Protein AF-J9W9V9-F1 (afdb_monomer)

Solvent-accessible surface area (backbone atoms only — not comparable to full-atom values): 2848 Å² total; per-residue (Å²): 87,69,46,67,42,88,88,82,63,53,72,43,82,75,42,95,75,65,54,80,92,42,47,64,59,51,54,50,50,33,75,66,35,89,83,60,81,56,83,88,86,134

pLDDT: mean 90.63, std 3.16, range [79.81, 95.75]

Organism: Mycobacterium indicus pranii (strain DSM 45239 / MTCC 9506) (NCBI:txid1232724)

Nearest PDB structures (foldseek):
  4id8-assembly1_A  TM=8.365E-01  e=1.806E+00  Rhodopseudomonas palustris HaA2

Secondary structure (DSSP, 8-state):
-EEE-TTT--EEES-SS--GGGHHHHHHHHHH-TT-------

Mean predicted aligned error: 3.08 Å

Structure (mmCIF, N/CA/C/O backbone):
data_AF-J9W9V9-F1
#
_entry.id   AF-J9W9V9-F1
#
loop_
_atom_site.group_PDB
_atom_site.id
_atom_site.type_symbol
_atom_site.label_atom_id
_atom_site.label_alt_id
_atom_site.label_comp_id
_atom_site.label_asym_id
_atom_site.label_entity_id
_atom_site.label_seq_id
_atom_site.pdbx_PDB_ins_code
_atom_site.Cartn_x
_atom_site.Cartn_y
_atom_site.Cartn_z
_atom_site.occupancy
_atom_site.B_iso_or_equiv
_atom_site.auth_seq_id
_atom_site.auth_comp_id
_atom_site.auth_asym_id
_atom_site.auth_atom_id
_atom_site.pdbx_PDB_model_num
ATOM 1 N N . MET A 1 1 ? -5.577 -5.402 3.378 1.00 83.62 1 MET A N 1
ATOM 2 C CA . MET A 1 1 ? -5.568 -3.978 2.974 1.00 83.62 1 MET A CA 1
ATOM 3 C C . MET A 1 1 ? -5.290 -3.890 1.488 1.00 83.62 1 MET A C 1
ATOM 5 O O . MET A 1 1 ? -6.169 -3.456 0.758 1.00 83.62 1 MET A O 1
ATOM 9 N N . PHE A 1 2 ? -4.141 -4.400 1.050 1.00 88.31 2 PHE A N 1
ATOM 10 C CA . PHE A 1 2 ? -3.814 -4.612 -0.356 1.00 88.31 2 PHE A CA 1
ATOM 11 C C . PHE A 1 2 ? -3.561 -6.094 -0.617 1.00 88.31 2 PHE A C 1
ATOM 13 O O . PHE A 1 2 ? -3.267 -6.829 0.328 1.00 88.31 2 PHE A O 1
ATOM 20 N N . ASP A 1 3 ? -3.661 -6.489 -1.876 1.00 89.44 3 ASP A N 1
ATOM 21 C CA . ASP A 1 3 ? -3.172 -7.763 -2.391 1.00 89.44 3 ASP A CA 1
ATOM 22 C C . ASP A 1 3 ? -2.430 -7.503 -3.698 1.00 89.44 3 ASP A C 1
ATOM 24 O O . ASP A 1 3 ? -2.838 -6.636 -4.471 1.00 89.44 3 ASP A O 1
ATOM 28 N N . GLN A 1 4 ? -1.319 -8.193 -3.916 1.00 87.00 4 GLN A N 1
ATOM 29 C CA . GLN A 1 4 ? -0.539 -8.066 -5.138 1.00 87.00 4 GLN A CA 1
ATOM 30 C C . GLN A 1 4 ? -0.717 -9.339 -5.945 1.00 87.00 4 GLN A C 1
ATOM 32 O O . GLN A 1 4 ? -0.479 -10.431 -5.441 1.00 87.00 4 GLN A O 1
ATOM 37 N N . ARG A 1 5 ? -1.105 -9.198 -7.211 1.00 93.06 5 ARG A N 1
ATOM 38 C CA . ARG A 1 5 ? -1.126 -1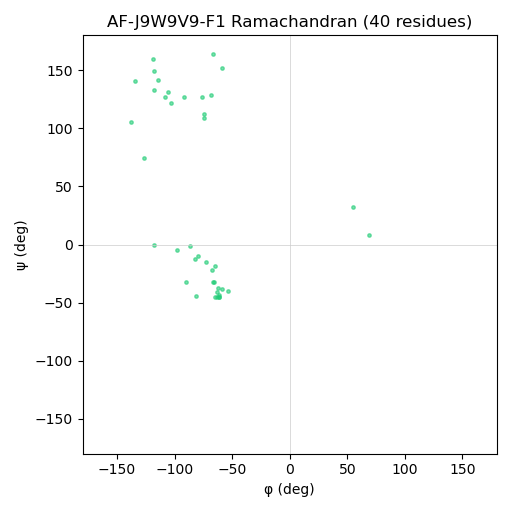0.340 -8.117 1.00 93.06 5 ARG A CA 1
ATOM 39 C C . ARG A 1 5 ? 0.293 -10.679 -8.552 1.00 93.06 5 ARG A C 1
ATOM 41 O O . ARG A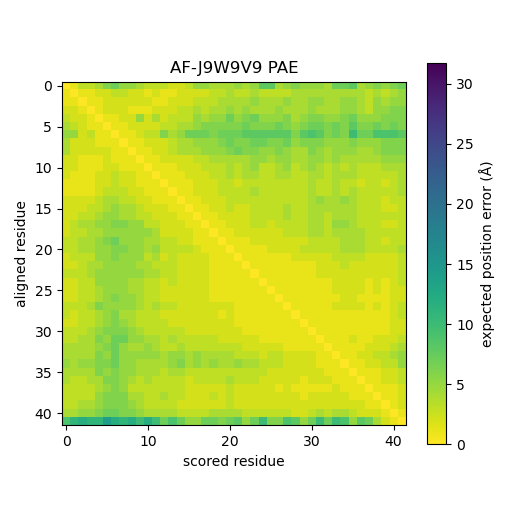 1 5 ? 1.010 -9.818 -9.056 1.00 93.06 5 ARG A O 1
ATOM 48 N N . ASP A 1 6 ? 0.678 -11.935 -8.369 1.00 93.56 6 ASP A N 1
ATOM 49 C CA . ASP A 1 6 ? 2.034 -12.411 -8.663 1.00 93.56 6 ASP A CA 1
ATOM 50 C C . ASP A 1 6 ? 2.380 -12.401 -10.165 1.00 93.56 6 ASP A C 1
ATOM 52 O O . ASP A 1 6 ? 3.555 -12.392 -10.526 1.00 93.56 6 ASP A O 1
ATOM 56 N N . ASP A 1 7 ? 1.378 -12.426 -11.051 1.00 95.75 7 ASP A N 1
ATOM 57 C CA . ASP A 1 7 ? 1.551 -12.581 -12.500 1.00 95.75 7 ASP A CA 1
ATOM 58 C C . ASP A 1 7 ? 1.914 -11.277 -13.222 1.00 95.75 7 ASP A C 1
ATOM 60 O O . ASP A 1 7 ? 2.803 -11.266 -14.074 1.00 95.75 7 ASP A O 1
ATOM 64 N N . ASP A 1 8 ? 1.240 -10.180 -12.883 1.00 91.38 8 ASP A N 1
ATOM 65 C CA . ASP A 1 8 ? 1.440 -8.861 -13.484 1.00 91.38 8 ASP A CA 1
ATOM 66 C C . ASP A 1 8 ? 1.906 -7.795 -12.484 1.00 91.38 8 ASP A C 1
ATOM 68 O O . ASP A 1 8 ? 2.157 -6.646 -12.858 1.00 91.38 8 ASP A O 1
ATOM 72 N N . GLY A 1 9 ? 2.061 -8.173 -11.213 1.00 84.31 9 GLY A N 1
ATOM 73 C CA . GLY A 1 9 ? 2.513 -7.292 -10.145 1.00 84.31 9 GLY A CA 1
ATOM 74 C C . GLY A 1 9 ? 1.500 -6.210 -9.777 1.00 84.31 9 GLY A C 1
ATOM 75 O O . GLY A 1 9 ? 1.847 -5.317 -8.997 1.00 84.31 9 GLY A O 1
ATOM 76 N N . VAL A 1 10 ? 0.274 -6.256 -10.314 1.00 87.69 10 VAL A N 1
ATOM 77 C CA . VAL A 1 10 ? -0.766 -5.268 -10.024 1.00 87.69 10 VAL A CA 1
ATOM 78 C C . VAL A 1 10 ? -1.211 -5.409 -8.578 1.00 87.69 10 VAL A C 1
ATOM 80 O O . VAL A 1 10 ? -1.592 -6.483 -8.114 1.00 87.69 10 VAL A O 1
ATOM 83 N N . VAL A 1 11 ? -1.208 -4.280 -7.875 1.00 85.69 11 VAL A N 1
ATOM 84 C CA . VAL A 1 11 ? -1.713 -4.180 -6.509 1.00 85.69 11 VAL A CA 1
ATOM 85 C C . VAL A 1 11 ? -3.185 -3.782 -6.539 1.00 85.69 11 VAL A C 1
ATOM 87 O O . VAL A 1 11 ? -3.559 -2.773 -7.136 1.00 85.69 11 VAL A O 1
ATOM 90 N N . VAL A 1 12 ? -4.021 -4.564 -5.867 1.00 88.56 12 VAL A N 1
ATOM 91 C CA . VAL A 1 12 ? -5.453 -4.328 -5.700 1.00 88.56 12 VAL A CA 1
ATOM 92 C C . VAL A 1 12 ? -5.720 -3.847 -4.279 1.00 88.56 12 VAL A C 1
ATOM 94 O O . VAL A 1 12 ? -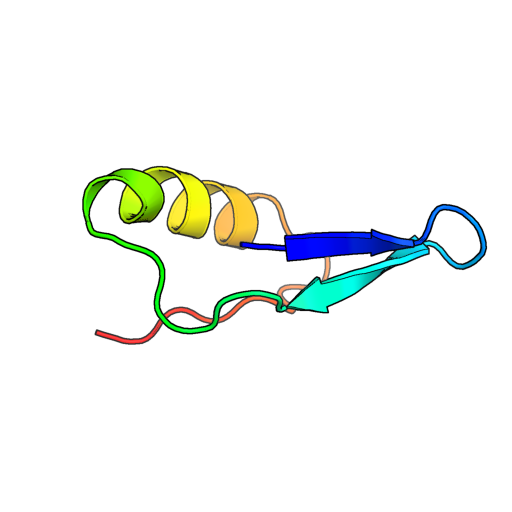5.281 -4.451 -3.298 1.00 88.56 12 VAL A O 1
ATOM 97 N N . LEU A 1 13 ? -6.477 -2.758 -4.154 1.00 89.00 13 LEU A N 1
ATOM 98 C CA . LEU A 1 13 ? -7.008 -2.311 -2.871 1.00 89.00 13 LEU A CA 1
ATOM 99 C C . LEU A 1 13 ? -8.167 -3.225 -2.459 1.00 89.00 13 LEU A C 1
ATOM 101 O O . LEU A 1 13 ? -9.222 -3.218 -3.086 1.00 89.00 13 LEU A O 1
ATOM 105 N N . LEU A 1 14 ? -7.973 -4.004 -1.395 1.00 91.31 14 LEU A N 1
ATOM 106 C CA . LEU A 1 14 ? -8.995 -4.908 -0.858 1.00 91.31 14 LEU A CA 1
ATOM 107 C C . LEU A 1 14 ? -9.880 -4.244 0.197 1.00 91.31 14 LEU A C 1
ATOM 109 O O . LEU A 1 14 ? -11.041 -4.610 0.347 1.00 91.31 14 LEU A O 1
ATOM 113 N N . ASN A 1 15 ? -9.320 -3.308 0.968 1.00 90.50 15 ASN A N 1
ATOM 114 C CA . ASN A 1 15 ? -10.059 -2.589 2.000 1.00 90.50 15 ASN A CA 1
ATOM 115 C C . ASN A 1 15 ? -9.693 -1.094 1.984 1.00 90.50 15 ASN A C 1
ATOM 117 O O . ASN A 1 15 ? -8.609 -0.760 2.467 1.00 90.50 15 ASN A O 1
ATOM 121 N N . PRO A 1 16 ? -10.572 -0.211 1.471 1.00 90.00 16 PRO A N 1
ATOM 122 C CA . PRO A 1 16 ? -10.337 1.234 1.437 1.00 90.00 16 PRO A CA 1
ATOM 123 C C . PRO A 1 16 ? -10.445 1.901 2.813 1.00 90.00 16 PRO A C 1
ATOM 125 O O . PRO A 1 16 ? -9.988 3.025 2.982 1.00 90.00 16 PRO A O 1
ATOM 128 N N . SER A 1 17 ? -11.027 1.222 3.803 1.00 91.31 17 SER A N 1
ATOM 129 C CA . SER A 1 17 ? -11.199 1.737 5.162 1.00 91.31 17 SER A CA 1
ATOM 130 C C . SER A 1 17 ? -10.612 0.732 6.159 1.00 91.31 17 SER A C 1
ATOM 132 O O . SER A 1 17 ? -11.350 -0.033 6.791 1.00 91.31 17 SER A O 1
ATOM 134 N N . PRO A 1 18 ? -9.268 0.652 6.251 1.00 89.88 18 PRO A N 1
ATOM 135 C CA . PRO A 1 18 ? -8.598 -0.207 7.219 1.00 89.88 18 PRO A CA 1
ATOM 136 C C . PRO A 1 18 ? -9.001 0.158 8.650 1.00 89.88 18 PRO A C 1
ATOM 138 O O . PRO A 1 18 ? -9.355 1.297 8.951 1.00 89.88 18 PRO A O 1
ATOM 141 N N . THR A 1 19 ? -8.953 -0.824 9.549 1.00 93.38 19 THR A N 1
ATOM 142 C CA . THR A 1 19 ? -9.219 -0.576 10.971 1.00 93.38 19 THR A CA 1
ATOM 143 C C . THR A 1 19 ? -8.124 0.303 11.581 1.00 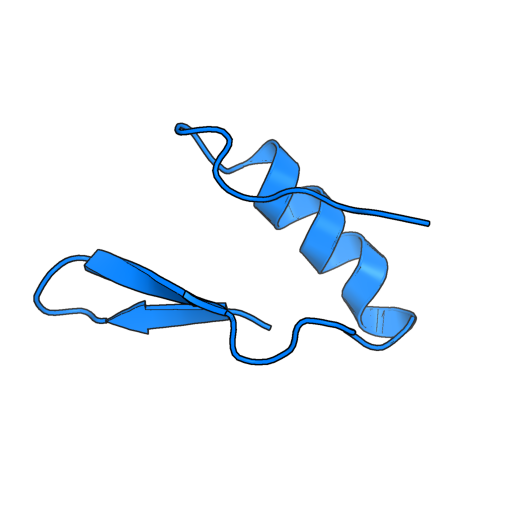93.38 19 THR A C 1
ATOM 145 O O . THR A 1 19 ? -7.030 0.427 11.028 1.00 93.38 19 THR A O 1
ATOM 148 N N . ALA A 1 20 ? -8.387 0.884 12.756 1.00 93.06 20 ALA A N 1
ATOM 149 C CA . ALA A 1 20 ? -7.413 1.726 13.455 1.00 93.06 20 ALA A CA 1
ATOM 150 C C . ALA A 1 20 ? -6.060 1.015 13.671 1.00 93.06 20 ALA A C 1
ATOM 152 O O . ALA A 1 20 ? -5.011 1.609 13.435 1.00 93.06 20 ALA A O 1
ATOM 153 N N . ASP A 1 21 ? -6.084 -0.279 14.001 1.00 94.81 21 ASP A N 1
ATOM 154 C CA . ASP A 1 21 ? -4.877 -1.098 14.200 1.00 94.81 21 ASP A CA 1
ATOM 155 C C . ASP A 1 21 ? -4.045 -1.282 12.916 1.00 94.81 21 ASP A C 1
ATOM 157 O O . ASP A 1 21 ? -2.866 -1.623 12.966 1.00 94.81 21 ASP A O 1
ATOM 161 N N . GLN A 1 22 ? -4.642 -1.049 11.746 1.00 93.38 22 GLN A N 1
ATOM 162 C CA . GLN A 1 22 ? -3.991 -1.147 10.438 1.00 93.38 22 GLN A CA 1
ATOM 163 C C . GLN A 1 22 ? -3.528 0.217 9.901 1.00 93.38 22 GLN A C 1
ATOM 165 O O . GLN A 1 22 ? -2.858 0.267 8.867 1.00 93.38 22 GLN A O 1
ATOM 170 N N . ALA A 1 23 ? -3.842 1.321 10.590 1.00 92.62 23 ALA A N 1
ATOM 171 C CA . ALA A 1 23 ? -3.538 2.674 10.129 1.00 92.62 23 ALA A CA 1
ATOM 172 C C . ALA A 1 23 ? -2.029 2.928 9.986 1.00 92.62 23 ALA A C 1
ATOM 174 O O . ALA A 1 23 ? -1.592 3.598 9.052 1.00 92.62 23 ALA A O 1
ATOM 175 N N . GLU A 1 24 ? -1.208 2.381 10.886 1.00 94.25 24 GLU A N 1
ATOM 176 C CA . GLU A 1 24 ? 0.250 2.481 10.766 1.00 94.25 24 GLU A CA 1
ATOM 177 C C . GLU A 1 24 ? 0.760 1.738 9.525 1.00 94.25 24 GLU A C 1
ATOM 179 O O . GLU A 1 24 ? 1.521 2.301 8.738 1.00 94.25 24 GLU A O 1
ATOM 184 N N . GLY A 1 25 ? 0.267 0.520 9.289 1.00 92.31 25 GLY A N 1
ATOM 185 C CA . GLY A 1 25 ? 0.592 -0.246 8.086 1.00 92.31 25 GLY A CA 1
ATOM 186 C C . GLY A 1 25 ? 0.196 0.481 6.796 1.00 92.31 2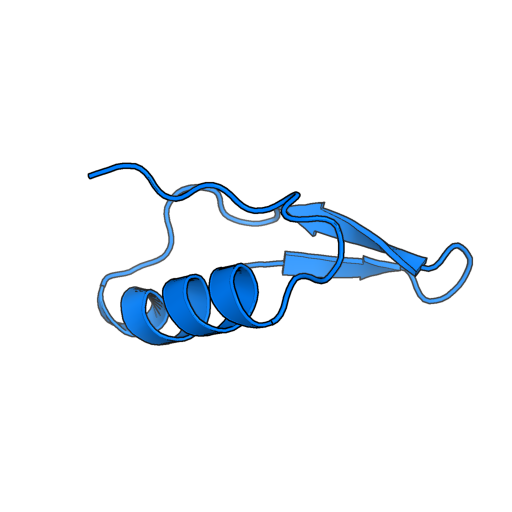5 GLY A C 1
ATOM 187 O O . GLY A 1 25 ? 0.948 0.449 5.823 1.00 92.31 25 GLY A O 1
ATOM 188 N N . ALA A 1 26 ? -0.945 1.179 6.787 1.00 92.38 26 ALA A N 1
ATOM 189 C CA . ALA A 1 26 ? -1.384 1.984 5.645 1.00 92.38 26 ALA A CA 1
ATOM 190 C C . ALA A 1 26 ? -0.410 3.135 5.348 1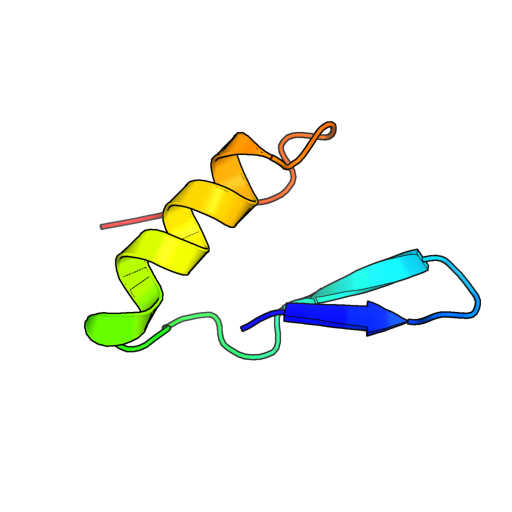.00 92.38 26 ALA A C 1
ATOM 192 O O . ALA A 1 26 ? -0.012 3.326 4.197 1.00 92.38 26 ALA A O 1
ATOM 193 N N . ARG A 1 27 ? 0.039 3.854 6.387 1.00 93.81 27 ARG A N 1
ATOM 194 C CA . ARG A 1 27 ? 1.033 4.933 6.252 1.00 93.81 27 ARG A CA 1
ATOM 195 C C . ARG A 1 27 ? 2.380 4.415 5.751 1.00 93.81 27 ARG A C 1
ATOM 197 O O . ARG A 1 27 ? 2.979 5.037 4.877 1.00 93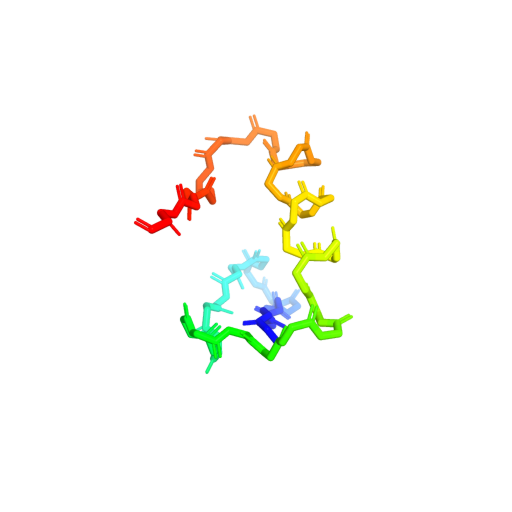.81 27 ARG A O 1
ATOM 204 N N . TRP A 1 28 ? 2.826 3.260 6.245 1.00 93.75 28 TRP A N 1
ATOM 205 C CA . TRP A 1 28 ? 4.040 2.602 5.756 1.00 93.75 28 TRP A CA 1
ATOM 206 C C . TRP A 1 28 ? 3.938 2.220 4.280 1.00 93.75 28 TRP A C 1
ATOM 208 O O . TRP A 1 28 ? 4.859 2.500 3.517 1.00 93.75 28 TRP A O 1
ATOM 218 N N . ALA A 1 29 ? 2.817 1.631 3.859 1.00 91.44 29 ALA A N 1
ATOM 219 C CA . ALA A 1 29 ? 2.601 1.268 2.462 1.00 91.44 29 ALA A CA 1
ATOM 220 C C . ALA A 1 29 ? 2.631 2.502 1.547 1.00 91.44 29 ALA A C 1
ATOM 222 O O . ALA A 1 29 ? 3.282 2.473 0.504 1.00 91.44 29 ALA A O 1
ATOM 223 N N . ALA A 1 30 ? 1.989 3.600 1.962 1.00 92.44 30 ALA A N 1
ATOM 224 C CA . ALA A 1 30 ? 2.025 4.861 1.227 1.00 92.44 30 ALA A CA 1
ATOM 225 C C . ALA A 1 30 ? 3.451 5.421 1.102 1.00 92.44 30 ALA A C 1
ATOM 227 O O . ALA A 1 30 ? 3.869 5.780 0.004 1.00 92.44 30 ALA A O 1
ATOM 228 N N . ALA A 1 31 ? 4.224 5.422 2.193 1.00 94.62 31 ALA A N 1
ATOM 229 C CA . ALA A 1 31 ? 5.614 5.883 2.192 1.00 94.62 31 ALA A CA 1
ATOM 230 C C . ALA A 1 31 ? 6.551 4.991 1.357 1.00 94.62 31 ALA A C 1
ATOM 232 O O . ALA A 1 31 ? 7.507 5.484 0.763 1.00 94.62 31 ALA A O 1
ATOM 233 N N . ALA A 1 32 ? 6.282 3.685 1.3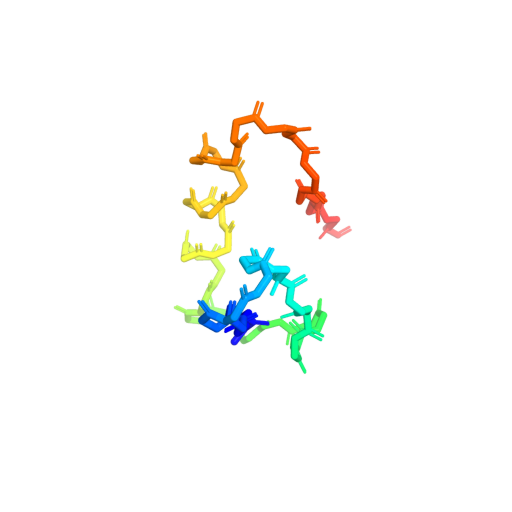02 1.00 91.00 32 ALA A N 1
ATOM 234 C CA . ALA A 1 32 ? 7.073 2.725 0.539 1.00 91.00 32 ALA A CA 1
ATOM 235 C C . ALA A 1 32 ? 6.705 2.672 -0.954 1.00 91.00 32 ALA A C 1
ATOM 237 O O . ALA A 1 32 ? 7.439 2.058 -1.726 1.00 91.00 32 ALA A O 1
ATOM 238 N N . CYS A 1 33 ? 5.587 3.279 -1.375 1.00 89.81 33 CYS A N 1
ATOM 239 C CA . CYS A 1 33 ? 5.081 3.194 -2.744 1.00 89.81 33 CYS A CA 1
ATOM 240 C C . CYS A 1 33 ? 5.925 4.048 -3.711 1.00 89.81 33 CYS A C 1
ATOM 242 O O . CYS A 1 33 ? 5.790 5.274 -3.712 1.00 89.81 33 CYS A O 1
ATOM 244 N N . PRO A 1 34 ? 6.736 3.448 -4.607 1.00 89.06 34 PRO A N 1
ATOM 245 C CA . PRO A 1 34 ? 7.646 4.215 -5.464 1.00 89.06 34 PRO A CA 1
ATOM 246 C C . PRO A 1 34 ? 6.908 5.105 -6.467 1.00 89.06 34 PRO A C 1
ATOM 248 O O . PRO A 1 34 ? 7.385 6.174 -6.833 1.00 89.06 34 PRO A O 1
ATOM 251 N N . ALA A 1 35 ? 5.735 4.648 -6.911 1.00 90.88 35 ALA A N 1
ATOM 252 C CA . ALA A 1 35 ? 4.893 5.343 -7.876 1.00 90.88 35 ALA A CA 1
ATOM 253 C C . ALA A 1 35 ? 3.937 6.358 -7.228 1.00 90.88 35 ALA A C 1
ATOM 255 O O . ALA A 1 35 ? 3.180 7.001 -7.950 1.00 90.88 35 ALA A O 1
ATOM 256 N N . LEU A 1 36 ? 3.943 6.485 -5.892 1.00 91.31 36 LEU A N 1
ATOM 257 C CA . LEU A 1 36 ? 3.028 7.350 -5.136 1.00 91.31 36 LEU A CA 1
ATOM 258 C C . LEU A 1 36 ? 1.540 7.069 -5.423 1.00 91.31 36 LEU A C 1
ATOM 260 O O . LEU A 1 36 ? 0.713 7.973 -5.393 1.00 91.31 36 LEU A O 1
ATOM 264 N N . ALA A 1 37 ? 1.196 5.810 -5.705 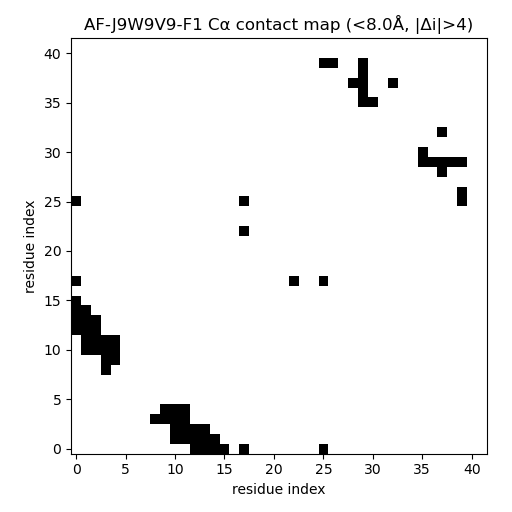1.00 89.50 37 ALA A N 1
ATOM 265 C CA . ALA A 1 37 ? -0.156 5.401 -6.091 1.00 89.50 37 ALA A CA 1
ATOM 266 C C . ALA A 1 37 ? -1.130 5.253 -4.905 1.00 89.50 37 ALA A C 1
ATOM 268 O O . ALA A 1 37 ? -2.324 5.044 -5.111 1.00 89.50 37 ALA A O 1
ATOM 269 N N . ILE A 1 38 ? -0.633 5.309 -3.666 1.00 90.44 38 ILE A N 1
ATOM 270 C CA . ILE A 1 38 ? -1.441 5.164 -2.451 1.00 90.44 38 ILE A CA 1
ATOM 271 C C . ILE A 1 38 ? -1.648 6.547 -1.835 1.00 90.44 38 ILE A C 1
ATOM 273 O O . ILE A 1 38 ? -0.685 7.212 -1.455 1.00 90.44 38 ILE A O 1
ATOM 277 N N . HIS A 1 39 ? -2.911 6.941 -1.686 1.00 91.75 39 HIS A N 1
ATOM 278 C CA . HIS A 1 39 ? -3.326 8.179 -1.031 1.00 91.75 39 HIS A CA 1
ATOM 279 C C . HIS A 1 39 ? -4.105 7.859 0.247 1.00 91.75 39 HIS A C 1
ATOM 281 O O . HIS A 1 39 ? -4.870 6.896 0.284 1.00 91.75 39 HIS A O 1
ATOM 287 N N . ILE A 1 40 ? -3.888 8.654 1.294 1.00 90.94 40 ILE A N 1
ATOM 288 C CA . ILE A 1 40 ? -4.572 8.530 2.584 1.00 90.94 40 ILE A CA 1
ATOM 289 C C . ILE A 1 40 ? -5.364 9.814 2.815 1.00 90.94 40 ILE A C 1
ATOM 291 O O . ILE A 1 40 ? -4.825 10.906 2.640 1.00 90.94 40 ILE A O 1
ATOM 295 N N . GLU A 1 41 ? -6.620 9.657 3.217 1.00 89.50 41 GLU A N 1
ATOM 296 C CA . GLU A 1 41 ? -7.540 10.731 3.595 1.00 89.50 41 GLU A CA 1
ATOM 297 C C . GLU A 1 41 ? -7.929 10.554 5.075 1.00 89.50 41 GLU A C 1
ATOM 299 O O . GLU A 1 41 ? -7.946 9.421 5.569 1.00 89.50 41 GLU A O 1
ATOM 304 N N . GLU A 1 42 ? -8.200 11.658 5.780 1.00 79.81 42 GLU A N 1
ATOM 305 C CA . GLU A 1 42 ? -8.593 11.693 7.204 1.00 79.81 42 GLU A CA 1
ATOM 306 C C . GLU A 1 42 ? -10.015 12.231 7.396 1.00 79.81 42 GLU A C 1
ATOM 308 O O . GLU A 1 42 ? -10.375 13.219 6.712 1.00 79.81 42 GLU A O 1
#

Sequence (42 aa):
MFDQRDDDGVVVLLNPSPTADQAEGARWAAAACPALAIHIEE

Foldseek 3Di:
DWDADPPPRDIDDPDPDDDPVCVVVLVVCCVPDPVSPRDDDD

Radius of gyration: 10.58 Å; Cα contacts (8 Å, |Δi|>4): 34; chains: 1; bounding box: 19×24×28 Å